Protein AF-A0A809YIS6-F1 (afdb_monomer_lite)

Organism: NCBI:txid1355477

Radius of gyration: 10.49 Å; chains: 1; bounding box: 25×25×29 Å

Secondary structure (DSSP, 8-state):
---PPPHHHHHHHHHHHH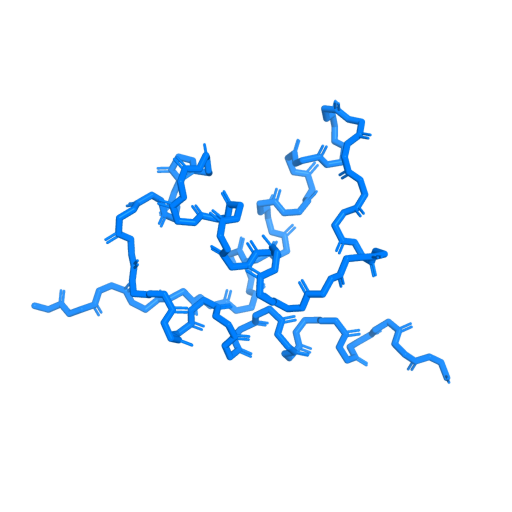TTT--GGGS-HHHHHHHHHHT-TTTTTS-HHHHHHHHHHHHHTT--

Foldseek 3Di:
DADAQALVNLVVQQVVCVVVVDRLLPDQLLVSLCCQCPPNPVRPVGDSVSSSVSSVVNSVVVDD

Sequence (64 aa):
MTLVVTVEMVAAAAARAEAQGEDLKRRTPHYVAQHLVVWDPECRGRDYTAAVSAARLWLKGFEA

Structure (mmCIF, N/CA/C/O backbone):
data_AF-A0A809YIS6-F1
#
_entry.id   AF-A0A809YIS6-F1
#
loop_
_atom_site.group_PDB
_atom_site.id
_atom_site.type_symbol
_atom_site.label_atom_id
_atom_site.label_alt_id
_atom_site.label_comp_id
_atom_site.label_asym_id
_atom_site.label_entity_id
_atom_site.label_seq_id
_atom_site.pdbx_PDB_ins_code
_atom_site.Cartn_x
_atom_site.Cartn_y
_atom_site.Cartn_z
_atom_site.occupancy
_atom_site.B_iso_or_equiv
_atom_site.auth_seq_id
_atom_site.auth_comp_id
_atom_site.auth_asym_id
_atom_site.auth_atom_id
_atom_site.pdbx_PDB_model_num
ATOM 1 N N . MET A 1 1 ? 6.314 -13.451 -16.005 1.00 49.44 1 MET A N 1
ATOM 2 C CA . MET A 1 1 ? 4.936 -13.239 -15.519 1.00 49.44 1 MET A CA 1
ATOM 3 C C . MET A 1 1 ? 5.010 -12.138 -14.479 1.00 49.44 1 MET A C 1
ATOM 5 O O . MET A 1 1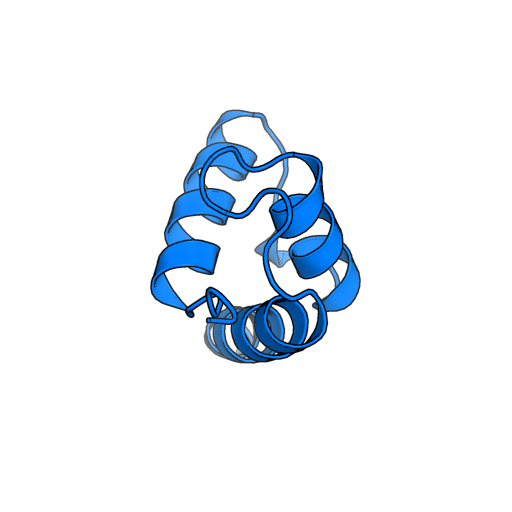 ? 5.622 -12.354 -13.442 1.00 49.44 1 MET A O 1
ATOM 9 N N . THR A 1 2 ? 4.539 -10.935 -14.793 1.00 57.44 2 THR A N 1
ATOM 10 C CA . THR A 1 2 ? 4.621 -9.807 -13.858 1.00 57.44 2 THR A CA 1
ATOM 11 C C . THR A 1 2 ? 3.543 -9.986 -12.793 1.00 57.44 2 THR A C 1
ATOM 13 O O . THR A 1 2 ? 2.360 -10.028 -13.123 1.00 57.44 2 THR A O 1
ATOM 16 N N . LEU A 1 3 ? 3.937 -10.165 -11.530 1.00 78.06 3 LEU A N 1
ATOM 17 C CA . LEU A 1 3 ? 2.995 -10.296 -10.418 1.00 78.06 3 LEU A CA 1
ATOM 18 C C . LEU A 1 3 ? 2.412 -8.913 -10.109 1.00 78.06 3 LEU A C 1
ATOM 20 O O . LEU A 1 3 ? 3.063 -8.078 -9.485 1.00 78.06 3 LEU A O 1
ATOM 24 N N . VAL A 1 4 ? 1.198 -8.671 -10.599 1.00 87.19 4 VAL A N 1
ATOM 25 C CA . VAL A 1 4 ? 0.452 -7.418 -10.420 1.00 87.19 4 VAL A CA 1
ATOM 26 C C . VAL A 1 4 ? 0.051 -7.257 -8.946 1.00 87.19 4 VAL A C 1
ATOM 28 O O . VAL A 1 4 ? -0.282 -8.237 -8.274 1.00 87.19 4 VAL A O 1
ATOM 31 N N . VAL A 1 5 ? 0.112 -6.027 -8.432 1.00 92.38 5 VAL A N 1
ATOM 32 C CA . VAL A 1 5 ? -0.414 -5.651 -7.108 1.00 92.38 5 VAL A CA 1
ATOM 33 C C . VAL A 1 5 ? -1.883 -5.262 -7.263 1.00 92.38 5 VAL A C 1
ATOM 35 O O . VAL A 1 5 ? -2.207 -4.443 -8.122 1.00 92.38 5 VAL A O 1
ATOM 38 N N . THR A 1 6 ? -2.768 -5.845 -6.453 1.00 95.38 6 THR A N 1
ATOM 39 C CA . THR A 1 6 ? -4.212 -5.545 -6.471 1.00 95.38 6 THR A CA 1
ATOM 40 C C . THR A 1 6 ? -4.604 -4.571 -5.361 1.00 95.38 6 THR A C 1
ATOM 42 O O . THR A 1 6 ? -3.832 -4.323 -4.437 1.00 95.38 6 THR A O 1
ATOM 45 N N . VAL A 1 7 ? -5.821 -4.025 -5.422 1.00 96.25 7 VAL A N 1
ATOM 46 C CA . VAL A 1 7 ? -6.352 -3.138 -4.372 1.00 96.25 7 VAL A CA 1
ATOM 47 C C . VAL A 1 7 ? -6.494 -3.877 -3.036 1.00 96.25 7 VAL A C 1
ATOM 49 O O . VAL A 1 7 ? -6.192 -3.302 -1.993 1.00 96.25 7 VAL A O 1
ATOM 52 N N . GLU A 1 8 ? -6.877 -5.158 -3.042 1.00 95.88 8 GLU A N 1
ATOM 53 C CA . GLU A 1 8 ? -6.964 -5.967 -1.818 1.00 95.88 8 GLU A CA 1
ATOM 54 C C . GLU A 1 8 ? -5.591 -6.163 -1.171 1.00 95.88 8 GLU A C 1
ATOM 56 O O . GLU A 1 8 ? -5.464 -6.079 0.049 1.00 95.88 8 GLU A O 1
ATOM 61 N N . MET A 1 9 ? -4.549 -6.365 -1.984 1.00 95.69 9 MET A N 1
ATOM 62 C CA . MET A 1 9 ? -3.175 -6.443 -1.490 1.00 95.69 9 MET A CA 1
ATOM 63 C C . MET A 1 9 ? -2.727 -5.129 -0.846 1.00 95.69 9 MET A C 1
ATOM 65 O O . MET A 1 9 ? -2.114 -5.151 0.219 1.00 95.69 9 MET A O 1
ATOM 69 N N . VAL A 1 10 ? -3.069 -3.986 -1.457 1.00 96.88 10 VAL A N 1
ATOM 70 C CA . VAL A 1 10 ? -2.806 -2.664 -0.867 1.00 96.88 10 VAL A CA 1
ATOM 71 C C . VAL A 1 10 ? -3.518 -2.532 0.478 1.00 96.88 10 VAL A C 1
ATOM 73 O O . VAL A 1 10 ? -2.895 -2.115 1.448 1.00 96.88 10 VAL A O 1
ATOM 76 N N . ALA A 1 11 ? -4.792 -2.923 0.568 1.00 97.12 11 ALA A N 1
ATOM 77 C CA . ALA A 1 11 ? -5.559 -2.841 1.808 1.00 97.12 11 ALA A CA 1
ATOM 78 C C . ALA A 1 11 ? -4.982 -3.740 2.918 1.00 97.12 11 ALA A C 1
ATOM 80 O O . ALA A 1 11 ? -4.854 -3.299 4.060 1.00 97.12 11 ALA A O 1
ATOM 81 N N . ALA A 1 12 ? -4.586 -4.973 2.587 1.00 96.44 12 ALA A N 1
ATOM 82 C CA . ALA A 1 12 ? -3.965 -5.897 3.535 1.00 96.44 12 ALA A CA 1
ATOM 83 C C . ALA A 1 12 ? -2.614 -5.373 4.046 1.00 96.44 12 ALA A C 1
ATOM 85 O O . ALA A 1 12 ? -2.351 -5.381 5.250 1.00 96.44 12 ALA A O 1
ATOM 86 N N . ALA A 1 13 ? -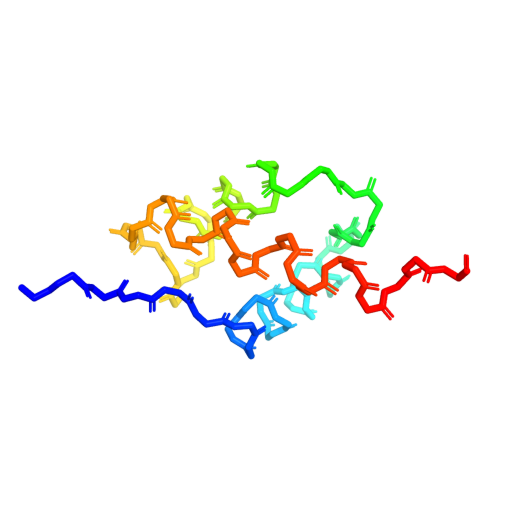1.773 -4.864 3.146 1.00 95.69 13 ALA A N 1
ATOM 87 C CA . ALA A 1 13 ? -0.499 -4.259 3.509 1.00 95.69 13 ALA A CA 1
ATOM 88 C C . ALA A 1 13 ? -0.673 -2.966 4.319 1.00 95.69 13 ALA A C 1
ATOM 90 O O . ALA A 1 13 ? 0.055 -2.746 5.283 1.00 95.69 13 ALA A O 1
ATOM 91 N N . ALA A 1 14 ? -1.672 -2.143 3.992 1.00 95.88 14 ALA A N 1
ATOM 92 C CA . ALA A 1 14 ? -2.006 -0.956 4.770 1.00 95.88 14 ALA A CA 1
ATOM 93 C C . ALA A 1 14 ? -2.451 -1.307 6.193 1.00 95.88 14 ALA A C 1
ATOM 95 O O . ALA A 1 14 ? -2.013 -0.649 7.128 1.00 95.88 14 ALA A O 1
ATOM 96 N N . ALA A 1 15 ? -3.228 -2.377 6.385 1.00 96.31 15 ALA A N 1
ATOM 97 C CA . ALA A 1 15 ? -3.589 -2.852 7.722 1.00 96.31 15 ALA A CA 1
ATOM 98 C C . ALA A 1 15 ? -2.361 -3.318 8.529 1.00 96.31 15 ALA A C 1
ATOM 100 O O . ALA A 1 15 ? -2.266 -3.057 9.729 1.00 96.31 15 ALA A O 1
ATOM 101 N N . ARG A 1 16 ? -1.386 -3.969 7.874 1.00 94.50 16 ARG A N 1
ATOM 102 C CA . ARG A 1 16 ? -0.108 -4.344 8.507 1.00 94.50 16 ARG A CA 1
ATOM 103 C C . ARG A 1 16 ? 0.724 -3.120 8.893 1.00 94.50 16 ARG A C 1
ATOM 105 O O . ARG A 1 16 ? 1.279 -3.099 9.988 1.00 94.50 16 ARG A O 1
ATOM 112 N N . ALA A 1 17 ? 0.804 -2.120 8.018 1.00 94.19 17 ALA A N 1
ATOM 113 C CA . ALA A 1 17 ? 1.514 -0.869 8.279 1.00 94.19 17 ALA A CA 1
ATOM 114 C C . ALA A 1 17 ? 0.852 -0.067 9.415 1.00 94.19 17 ALA A C 1
ATOM 116 O O . ALA A 1 17 ? 1.543 0.434 10.301 1.00 94.19 17 ALA A O 1
ATOM 117 N N . GLU A 1 18 ? -0.482 -0.042 9.460 1.00 95.50 18 GLU A N 1
ATOM 118 C CA . GLU A 1 18 ? -1.258 0.615 10.517 1.00 95.50 18 GLU A CA 1
ATOM 119 C C . GLU A 1 18 ? -0.975 -0.019 11.889 1.00 95.50 18 GLU A C 1
ATOM 121 O O . GLU A 1 18 ? -0.746 0.694 12.865 1.00 95.50 18 GLU A O 1
ATOM 126 N N . ALA A 1 19 ? -0.847 -1.351 11.958 1.00 94.44 19 ALA A N 1
ATOM 127 C CA . ALA A 1 19 ? -0.428 -2.059 13.173 1.00 94.44 19 ALA A CA 1
ATOM 128 C C . ALA A 1 19 ? 1.011 -1.725 13.629 1.00 94.44 19 ALA A C 1
ATOM 130 O O . ALA A 1 19 ? 1.360 -1.964 14.784 1.00 94.44 19 ALA A O 1
ATOM 131 N N . GLN A 1 20 ? 1.842 -1.167 12.743 1.00 91.50 20 GLN A N 1
ATOM 132 C CA . GLN A 1 20 ? 3.200 -0.691 13.032 1.00 91.50 20 GLN A CA 1
ATOM 133 C C . GLN A 1 20 ? 3.256 0.826 13.289 1.00 91.50 20 GLN A C 1
ATOM 135 O O . GLN A 1 20 ? 4.339 1.371 13.498 1.00 91.50 20 GLN A O 1
ATOM 140 N N . GLY A 1 21 ? 2.106 1.510 13.296 1.00 94.12 21 GLY A N 1
ATOM 141 C CA . GLY A 1 21 ? 2.003 2.953 13.524 1.00 94.12 21 GLY A CA 1
ATOM 142 C C . GLY A 1 21 ? 2.156 3.816 12.268 1.00 94.12 21 GLY A C 1
ATOM 143 O O . GLY A 1 21 ? 2.273 5.033 12.393 1.00 94.12 21 GLY A O 1
ATOM 144 N N . GLU A 1 22 ? 2.143 3.223 11.071 1.00 93.62 22 GLU A N 1
ATOM 145 C CA . GLU A 1 22 ? 2.217 3.954 9.803 1.00 93.62 22 GLU A CA 1
ATOM 146 C C . GLU A 1 22 ? 0.833 4.046 9.143 1.00 93.62 22 GLU A C 1
ATOM 148 O O . GLU A 1 22 ? 0.262 3.054 8.690 1.00 93.62 22 GLU A O 1
ATOM 153 N N . ASP A 1 23 ? 0.298 5.265 9.049 1.00 94.75 23 ASP A N 1
ATOM 154 C CA . ASP A 1 23 ? -0.987 5.531 8.399 1.00 94.75 23 ASP A CA 1
ATOM 155 C C . ASP A 1 23 ? -0.804 5.834 6.905 1.00 94.75 23 ASP A C 1
ATOM 157 O O . ASP A 1 23 ? -0.608 6.981 6.483 1.00 94.75 23 ASP A O 1
ATOM 161 N N . LEU A 1 24 ? -0.907 4.785 6.087 1.00 93.88 24 LEU A N 1
ATOM 162 C CA . LEU A 1 24 ? -0.781 4.887 4.632 1.00 93.88 24 LEU A CA 1
ATOM 163 C C . LEU A 1 24 ? -1.928 5.661 3.959 1.00 93.88 24 LEU A C 1
ATOM 165 O O . LEU A 1 24 ? -1.743 6.129 2.835 1.00 93.88 24 LEU A O 1
ATOM 169 N N . LYS A 1 25 ? -3.081 5.857 4.618 1.00 94.19 25 LYS A N 1
A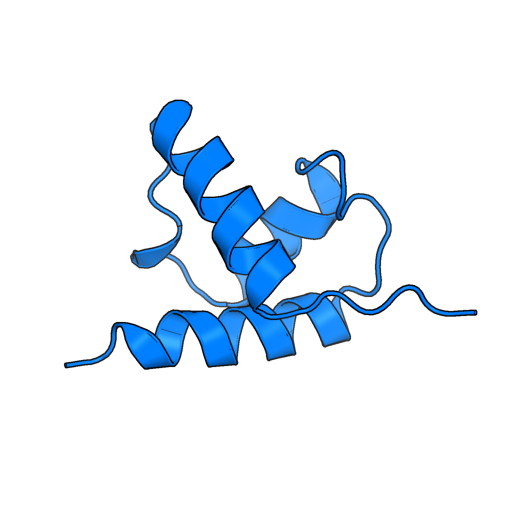TOM 170 C CA . LYS A 1 25 ? -4.232 6.585 4.041 1.00 94.19 25 LYS A CA 1
ATOM 171 C C . LYS A 1 25 ? -3.932 8.077 3.870 1.00 94.19 25 LYS A C 1
ATOM 173 O O . LYS A 1 25 ? -4.527 8.742 3.031 1.00 94.19 25 LYS A O 1
ATOM 178 N N . ARG A 1 26 ? -2.980 8.607 4.647 1.00 94.56 26 ARG A N 1
ATOM 179 C CA . ARG A 1 26 ? -2.548 10.018 4.614 1.00 94.56 26 ARG A CA 1
ATOM 180 C C . ARG A 1 26 ? -1.355 10.267 3.691 1.00 94.56 26 ARG A C 1
ATOM 182 O O . ARG A 1 26 ? -0.784 11.359 3.695 1.00 94.56 26 ARG A O 1
ATOM 189 N N . ARG A 1 27 ? -0.930 9.252 2.939 1.00 95.38 27 ARG A N 1
ATOM 190 C CA . ARG A 1 27 ? 0.257 9.295 2.082 1.00 95.38 27 ARG A CA 1
ATOM 191 C C . ARG A 1 27 ? -0.128 9.402 0.611 1.00 95.38 27 ARG A C 1
ATOM 193 O O . ARG A 1 27 ? -1.273 9.208 0.221 1.00 95.38 27 ARG A O 1
ATOM 200 N N . THR A 1 28 ? 0.855 9.717 -0.228 1.00 96.88 28 THR A N 1
ATOM 201 C CA . THR A 1 28 ? 0.657 9.748 -1.681 1.00 96.88 28 THR A CA 1
ATOM 202 C C . THR A 1 28 ? 0.631 8.324 -2.256 1.00 96.88 28 THR A C 1
ATOM 204 O O . THR A 1 28 ? 1.290 7.437 -1.704 1.00 96.88 28 THR A O 1
ATOM 207 N N . PRO A 1 29 ? -0.027 8.088 -3.409 1.00 97.50 29 PRO A N 1
ATOM 208 C CA . PRO A 1 29 ? -0.012 6.777 -4.067 1.00 97.50 29 PRO A CA 1
ATOM 209 C C . PRO A 1 29 ? 1.403 6.238 -4.322 1.00 97.50 29 PRO A C 1
ATOM 211 O O . PRO A 1 29 ? 1.649 5.042 -4.201 1.00 97.50 29 PRO A O 1
ATOM 214 N N . HIS A 1 30 ? 2.352 7.124 -4.632 1.00 97.88 30 HIS A N 1
ATOM 215 C CA . HIS A 1 30 ? 3.752 6.764 -4.857 1.00 97.88 30 HIS A CA 1
ATOM 216 C C . HIS A 1 30 ? 4.466 6.306 -3.588 1.00 97.88 30 HIS A C 1
ATOM 218 O O . HIS A 1 30 ? 5.263 5.370 -3.656 1.00 97.88 30 HIS A O 1
ATOM 224 N N . TYR A 1 31 ? 4.179 6.941 -2.448 1.00 97.62 31 TYR A N 1
ATOM 225 C CA . TYR A 1 31 ? 4.720 6.516 -1.162 1.00 97.62 31 TYR A CA 1
ATOM 226 C C . TYR A 1 31 ? 4.172 5.141 -0.780 1.00 97.62 31 TYR A C 1
ATOM 228 O O . TYR A 1 31 ? 4.942 4.250 -0.440 1.00 97.62 31 TYR A O 1
ATOM 236 N N . VAL A 1 32 ? 2.858 4.939 -0.919 1.00 97.25 32 VAL A N 1
ATOM 237 C CA . VAL A 1 32 ? 2.216 3.641 -0.668 1.00 97.25 32 VAL A CA 1
ATOM 238 C C . VAL A 1 32 ? 2.821 2.561 -1.571 1.00 97.25 32 VAL A C 1
ATOM 240 O O . VAL A 1 32 ? 3.236 1.516 -1.081 1.00 97.25 32 VAL A O 1
ATOM 243 N N . ALA A 1 33 ? 2.972 2.826 -2.871 1.00 97.44 33 ALA A N 1
ATOM 244 C CA . ALA A 1 33 ? 3.599 1.897 -3.810 1.00 97.44 33 ALA A CA 1
ATOM 245 C C . ALA A 1 33 ? 5.050 1.560 -3.447 1.00 97.44 33 ALA A C 1
ATOM 247 O O . ALA A 1 33 ? 5.426 0.390 -3.465 1.00 97.44 33 ALA A O 1
ATOM 248 N N . GLN A 1 34 ? 5.861 2.559 -3.085 1.00 96.81 34 GLN A N 1
ATOM 249 C CA . GLN A 1 34 ? 7.228 2.329 -2.618 1.00 96.81 34 GLN A CA 1
ATOM 250 C C . GLN A 1 34 ? 7.228 1.475 -1.347 1.00 96.81 34 GLN A C 1
ATOM 252 O O . GLN A 1 34 ? 8.013 0.534 -1.244 1.00 96.81 34 GLN A O 1
ATOM 257 N N . HIS A 1 35 ? 6.313 1.758 -0.419 1.00 95.12 35 HIS A N 1
ATOM 258 C CA . HIS A 1 35 ? 6.201 1.009 0.821 1.00 95.12 35 HIS A CA 1
ATOM 259 C C . HIS A 1 35 ? 5.902 -0.472 0.571 1.00 95.12 35 HIS A C 1
ATOM 261 O O . HIS A 1 35 ? 6.566 -1.351 1.122 1.00 95.12 35 HIS A O 1
ATOM 267 N N . LEU A 1 36 ? 4.970 -0.741 -0.343 1.00 95.38 36 LEU A N 1
ATOM 268 C CA . LEU A 1 36 ? 4.591 -2.084 -0.765 1.00 95.38 36 LEU A CA 1
ATOM 269 C C . LEU A 1 36 ? 5.762 -2.841 -1.402 1.00 95.38 36 LEU A C 1
ATOM 271 O O . LEU A 1 36 ? 6.087 -3.950 -0.989 1.00 95.38 36 LEU A O 1
ATOM 275 N N . VAL A 1 37 ? 6.424 -2.259 -2.403 1.00 95.75 37 VAL A N 1
ATOM 276 C CA . VAL A 1 37 ? 7.431 -3.007 -3.178 1.00 95.75 37 VAL A CA 1
ATOM 277 C C . VAL A 1 37 ? 8.770 -3.169 -2.455 1.00 95.75 37 VAL A C 1
ATOM 279 O O . VAL A 1 37 ? 9.568 -4.022 -2.851 1.00 95.75 37 VAL A O 1
ATOM 282 N N . VAL A 1 38 ? 9.027 -2.380 -1.406 1.00 94.69 38 VAL A N 1
ATOM 283 C CA . VAL A 1 38 ? 10.267 -2.442 -0.619 1.00 94.69 38 VAL A CA 1
ATOM 284 C C . VAL A 1 38 ? 10.068 -3.221 0.684 1.00 94.69 38 VAL A C 1
ATOM 286 O O . VAL A 1 38 ? 10.835 -4.147 0.976 1.00 94.69 38 VAL A O 1
ATOM 289 N N . TRP A 1 39 ? 9.052 -2.878 1.478 1.00 91.94 39 TRP A N 1
ATOM 290 C CA . TRP A 1 39 ? 8.943 -3.352 2.862 1.00 91.94 39 TRP A CA 1
ATOM 291 C C . TRP A 1 39 ? 7.865 -4.412 3.072 1.00 91.94 39 TRP A C 1
ATOM 293 O O . TRP A 1 39 ? 8.076 -5.292 3.907 1.00 91.94 39 TRP A O 1
ATOM 303 N N . ASP A 1 40 ? 6.778 -4.399 2.299 1.00 93.88 40 ASP A N 1
ATOM 304 C CA . ASP A 1 40 ? 5.708 -5.383 2.462 1.00 93.88 40 ASP A CA 1
ATOM 305 C C . ASP A 1 40 ? 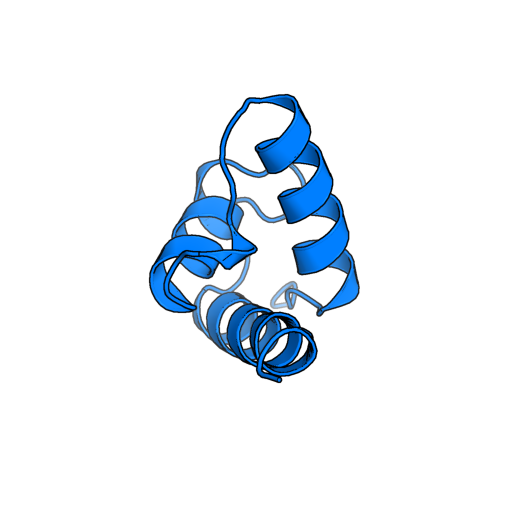6.130 -6.779 1.955 1.00 93.88 40 ASP A C 1
ATOM 307 O O . ASP A 1 40 ? 6.541 -6.918 0.802 1.00 93.88 40 ASP A O 1
ATOM 311 N N . PRO A 1 41 ? 6.032 -7.840 2.778 1.00 92.12 41 PRO A N 1
ATOM 312 C CA . PRO A 1 41 ? 6.533 -9.167 2.418 1.00 92.12 41 PRO A CA 1
ATOM 313 C C . PRO A 1 41 ? 5.802 -9.803 1.228 1.00 92.12 41 PRO A C 1
ATOM 315 O O . PRO A 1 41 ? 6.398 -10.603 0.511 1.00 92.12 41 PRO A O 1
ATOM 318 N N . GLU A 1 42 ? 4.536 -9.456 0.993 1.00 90.69 42 GLU A N 1
ATOM 319 C CA . GLU A 1 42 ? 3.730 -10.039 -0.086 1.00 90.69 42 GLU A CA 1
ATOM 320 C C . GLU A 1 42 ? 3.874 -9.263 -1.398 1.00 90.69 42 GLU A C 1
ATOM 322 O O . GLU A 1 42 ? 3.717 -9.840 -2.481 1.00 90.69 42 GLU A O 1
ATOM 327 N N . CYS A 1 43 ? 4.187 -7.968 -1.306 1.00 92.44 43 CYS A N 1
ATOM 328 C CA . CYS A 1 43 ? 4.349 -7.066 -2.443 1.00 92.44 43 CYS A CA 1
ATOM 329 C C . CYS A 1 43 ? 5.811 -6.803 -2.830 1.00 92.44 43 CYS A C 1
ATOM 331 O O . CYS A 1 43 ? 6.053 -6.208 -3.885 1.00 92.44 43 CYS A O 1
ATOM 333 N N . ARG A 1 44 ? 6.786 -7.252 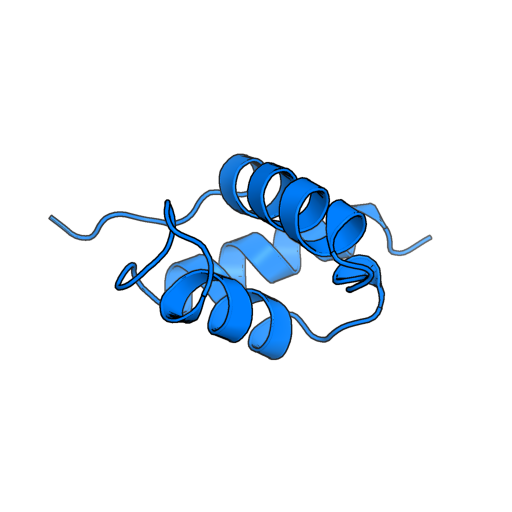-2.030 1.00 94.31 44 ARG A N 1
ATOM 334 C CA . ARG A 1 44 ? 8.209 -7.003 -2.282 1.00 94.31 44 ARG A CA 1
ATOM 335 C C . ARG A 1 44 ? 8.628 -7.459 -3.681 1.00 94.31 44 ARG A C 1
ATOM 337 O O . ARG A 1 44 ? 8.400 -8.601 -4.072 1.00 94.31 44 ARG A O 1
ATOM 344 N N . GLY A 1 45 ? 9.271 -6.559 -4.424 1.00 91.94 45 GLY A N 1
ATOM 345 C CA . GLY A 1 45 ? 9.772 -6.827 -5.778 1.00 91.94 45 GLY A CA 1
ATOM 346 C C . GLY A 1 45 ? 8.694 -6.954 -6.862 1.00 91.94 45 GLY A C 1
ATOM 347 O O . GLY A 1 45 ? 9.026 -7.281 -8.001 1.00 91.94 45 GLY A O 1
ATOM 348 N N . ARG A 1 46 ? 7.418 -6.704 -6.538 1.00 93.38 46 ARG A N 1
ATOM 349 C CA . ARG A 1 46 ? 6.341 -6.642 -7.534 1.00 93.38 46 ARG A CA 1
ATOM 350 C C . ARG A 1 46 ? 6.402 -5.355 -8.351 1.00 93.38 46 ARG A C 1
ATOM 352 O O . ARG A 1 46 ? 7.133 -4.419 -8.035 1.00 93.38 46 ARG A O 1
ATOM 359 N N . ASP A 1 47 ? 5.617 -5.329 -9.422 1.00 94.25 47 ASP A N 1
ATOM 360 C CA . ASP A 1 47 ? 5.586 -4.216 -10.364 1.00 94.25 47 ASP A CA 1
ATOM 361 C C . ASP A 1 47 ? 5.155 -2.906 -9.695 1.00 94.25 47 ASP A C 1
ATOM 363 O O . ASP A 1 47 ? 4.045 -2.781 -9.170 1.00 94.25 47 ASP A O 1
ATOM 367 N N . TYR A 1 48 ? 6.056 -1.925 -9.727 1.00 95.19 48 TYR A N 1
ATOM 368 C CA . TYR A 1 48 ? 5.842 -0.626 -9.101 1.00 95.19 48 TYR A CA 1
ATOM 369 C C . TYR A 1 48 ? 4.703 0.157 -9.759 1.00 95.19 48 TYR A C 1
ATOM 371 O O . TYR A 1 48 ? 3.905 0.778 -9.061 1.00 95.19 48 TYR A O 1
ATOM 379 N N . THR A 1 49 ? 4.588 0.116 -11.087 1.00 95.81 49 THR A N 1
ATOM 380 C CA . THR A 1 49 ? 3.535 0.836 -11.815 1.00 95.81 49 THR A CA 1
ATOM 381 C C . THR A 1 49 ? 2.156 0.293 -11.441 1.00 95.81 49 THR A C 1
ATOM 383 O O . THR A 1 49 ? 1.254 1.070 -11.125 1.00 95.81 49 THR A O 1
ATOM 386 N N . ALA A 1 50 ? 2.008 -1.031 -11.377 1.00 94.88 50 ALA A N 1
ATOM 387 C CA . ALA A 1 50 ? 0.804 -1.689 -10.888 1.00 94.88 50 ALA A CA 1
ATOM 388 C C . ALA A 1 50 ? 0.504 -1.321 -9.428 1.00 94.88 50 ALA A C 1
ATOM 390 O O . ALA A 1 50 ? -0.646 -1.029 -9.096 1.00 94.88 50 ALA A O 1
ATOM 391 N N . ALA A 1 51 ? 1.528 -1.272 -8.569 1.00 96.50 51 ALA A N 1
ATOM 392 C CA . ALA A 1 51 ? 1.377 -0.854 -7.177 1.00 96.50 51 ALA A CA 1
ATOM 393 C C . ALA A 1 51 ? 0.878 0.595 -7.057 1.00 96.50 51 ALA A C 1
ATOM 395 O O . ALA A 1 51 ? -0.008 0.862 -6.249 1.00 96.50 51 ALA A O 1
ATOM 396 N N . VAL A 1 52 ? 1.373 1.521 -7.888 1.00 97.88 52 VAL A N 1
ATOM 397 C CA . VAL A 1 52 ? 0.892 2.916 -7.929 1.00 97.88 52 VAL A CA 1
ATOM 398 C C . VAL A 1 52 ? -0.570 2.981 -8.369 1.00 97.88 52 VAL A C 1
ATOM 400 O O . VAL A 1 52 ? -1.367 3.679 -7.740 1.00 97.88 52 VAL A O 1
ATOM 403 N N . SER A 1 53 ? -0.948 2.252 -9.423 1.00 97.12 53 SER A N 1
ATOM 404 C CA . SER A 1 53 ? -2.338 2.203 -9.892 1.00 97.12 53 SER A CA 1
ATOM 405 C C . SER A 1 53 ? -3.283 1.654 -8.821 1.00 97.12 53 SER A C 1
ATOM 407 O O . SER A 1 53 ? -4.319 2.266 -8.554 1.00 97.12 53 SER A O 1
ATOM 409 N N . ALA A 1 54 ? -2.912 0.552 -8.166 1.00 96.69 54 ALA A N 1
ATOM 410 C CA . ALA A 1 54 ? -3.695 -0.037 -7.084 1.00 96.69 54 ALA A CA 1
ATOM 411 C C . ALA A 1 54 ? -3.781 0.893 -5.864 1.00 96.69 54 ALA A C 1
ATOM 413 O O . ALA A 1 54 ? -4.868 1.096 -5.325 1.00 96.69 54 ALA A O 1
ATOM 414 N N . ALA A 1 55 ? -2.670 1.524 -5.470 1.00 97.25 55 ALA A N 1
ATOM 415 C CA . ALA A 1 55 ? -2.636 2.478 -4.365 1.00 97.25 55 ALA A CA 1
ATOM 416 C C . ALA A 1 55 ? -3.523 3.701 -4.623 1.00 97.25 55 ALA A C 1
ATOM 418 O O . ALA A 1 55 ? -4.242 4.142 -3.730 1.00 97.25 55 ALA A O 1
ATOM 419 N N . ARG A 1 56 ? -3.525 4.227 -5.854 1.00 97.56 56 ARG A N 1
ATOM 420 C CA . ARG A 1 56 ? -4.404 5.336 -6.244 1.00 97.56 56 ARG A CA 1
ATOM 421 C C . ARG A 1 56 ? -5.880 4.951 -6.154 1.00 97.56 56 ARG A C 1
ATOM 423 O O . ARG A 1 56 ? -6.677 5.739 -5.654 1.00 97.56 56 ARG A O 1
ATOM 430 N N . LEU A 1 57 ? -6.246 3.767 -6.647 1.00 96.81 57 LEU A N 1
ATOM 431 C CA . LEU A 1 57 ? -7.624 3.272 -6.577 1.00 96.81 57 LEU A CA 1
ATOM 432 C C . LEU A 1 57 ? -8.075 3.062 -5.130 1.00 96.81 57 LEU A C 1
ATOM 434 O O . LEU A 1 57 ? -9.192 3.431 -4.785 1.00 96.81 57 LEU A O 1
ATOM 438 N N . TRP A 1 58 ? -7.193 2.519 -4.290 1.00 97.25 58 TRP A N 1
ATOM 439 C CA . TRP A 1 58 ? -7.446 2.340 -2.866 1.00 97.25 58 TRP A CA 1
ATOM 440 C C . TRP A 1 58 ? -7.659 3.680 -2.147 1.00 97.25 58 TRP A C 1
ATOM 442 O O . TRP A 1 58 ? -8.677 3.848 -1.484 1.00 97.25 58 TRP A O 1
ATOM 452 N N . LEU A 1 59 ? -6.762 4.658 -2.337 1.00 96.31 59 LEU A N 1
ATOM 453 C CA . LEU A 1 59 ? -6.856 5.984 -1.706 1.00 96.31 59 LEU A CA 1
ATOM 454 C C . LEU A 1 59 ? -8.123 6.748 -2.108 1.00 96.31 59 LEU A C 1
ATOM 456 O O . LEU A 1 59 ? -8.731 7.398 -1.264 1.00 96.31 59 LEU A O 1
ATOM 460 N N . LYS A 1 60 ? -8.572 6.607 -3.361 1.00 94.31 60 LYS A N 1
ATOM 461 C CA . LYS A 1 60 ? -9.829 7.205 -3.834 1.00 94.31 60 LYS A CA 1
ATOM 462 C C . LYS A 1 60 ? -11.050 6.742 -3.025 1.00 94.31 60 LYS A C 1
ATOM 464 O O . LYS A 1 60 ? -12.020 7.479 -2.923 1.00 94.31 60 LYS A O 1
ATOM 469 N N . GLY A 1 61 ? -11.011 5.548 -2.428 1.00 91.12 61 GLY A N 1
ATOM 470 C CA . GLY A 1 61 ? -12.068 5.063 -1.533 1.00 91.12 61 GLY A CA 1
ATOM 471 C C . GLY A 1 61 ? -12.182 5.828 -0.207 1.00 91.12 61 GLY A C 1
ATOM 472 O O . GLY A 1 61 ? -13.147 5.617 0.522 1.00 91.12 61 GLY A O 1
ATOM 473 N N . PHE A 1 62 ? -11.218 6.700 0.105 1.00 84.50 62 PHE A N 1
ATOM 474 C CA . PHE A 1 62 ? -11.164 7.506 1.329 1.00 84.50 62 PHE A CA 1
ATOM 475 C C . PHE A 1 62 ? -11.267 9.016 1.066 1.00 84.50 62 PHE A C 1
ATOM 477 O O . PHE A 1 62 ? -11.293 9.795 2.017 1.00 84.50 62 PHE A O 1
ATOM 484 N N . GLU A 1 63 ? -11.315 9.439 -0.199 1.00 79.38 63 GLU A N 1
ATOM 485 C CA . GLU A 1 63 ? -11.611 10.824 -0.564 1.00 79.38 63 GLU A CA 1
ATOM 486 C C . GLU A 1 63 ? -13.124 11.045 -0.382 1.00 79.38 63 GLU A C 1
ATOM 488 O O . GLU A 1 63 ? -13.929 10.463 -1.110 1.00 79.38 63 GLU A O 1
ATOM 493 N N . ALA A 1 64 ? -13.493 11.809 0.654 1.00 56.22 64 ALA A N 1
ATOM 494 C CA . ALA A 1 64 ? -14.871 12.197 0.974 1.00 56.22 64 ALA A CA 1
ATOM 495 C C . ALA A 1 64 ? -15.384 13.325 0.067 1.00 56.22 64 ALA A C 1
ATOM 497 O O . ALA A 1 64 ? -14.576 14.227 -0.262 1.00 56.22 64 ALA A O 1
#

pLDDT: mean 92.48, std 9.25, range [49.44, 97.88]